Protein AF-A0A6G2DGR8-F1 (afdb_monomer_lite)

Radius of gyration: 17.06 Å; chains: 1; bounding box: 34×25×50 Å

Secondary structure (DSSP, 8-state):
-HHHHHHHHH--SS-S--HHHHHHH---HHHHHS-S-EE--SSS-EEETTEEE---------HHHHHHHHHHHHHSSS-------

Foldseek 3Di:
DLLVLLCVQPVDNDQPDDPVVCVVVVDDSCVSSHAPDWDDPDPQWIDRPPDTHGDDDDDDDDPVVVVVVVVVVVPDPDDDDDDDD

Sequence (85 aa):
RVNLLADMLRGEHHLPFSYRDLTRSGQTTRHFIAPNLLDFKNKNYLQINDRLLQIVYVRDYGMELGDQFIRDLMQGDLELIVSLH

Organism: Streptococcus pneumoniae (NCBI:txid1313)

Structure (mmCIF, N/CA/C/O backbone):
data_AF-A0A6G2DGR8-F1
#
_entry.id   AF-A0A6G2DGR8-F1
#
loop_
_atom_site.group_PDB
_atom_site.id
_atom_site.type_symbol
_atom_site.label_atom_id
_atom_site.label_alt_id
_atom_site.label_comp_id
_atom_site.label_asym_id
_atom_site.label_entity_id
_atom_site.label_seq_id
_atom_site.pdbx_PDB_ins_code
_atom_site.Cartn_x
_atom_site.Cartn_y
_atom_site.Cartn_z
_atom_site.occupancy
_atom_site.B_iso_or_equiv
_atom_site.auth_seq_id
_atom_site.auth_comp_id
_atom_site.auth_asym_id
_atom_site.auth_atom_id
_atom_site.pdbx_PDB_model_num
ATOM 1 N N . ARG A 1 1 ? 17.375 -4.328 0.315 1.00 70.31 1 ARG A N 1
ATOM 2 C CA . ARG A 1 1 ? 16.444 -3.171 0.242 1.00 70.31 1 ARG A CA 1
ATOM 3 C C . ARG A 1 1 ? 15.547 -3.214 -0.995 1.00 70.31 1 ARG A C 1
ATOM 5 O O . ARG A 1 1 ? 14.347 -3.146 -0.819 1.00 70.31 1 ARG A O 1
ATOM 12 N N . VAL A 1 2 ? 16.080 -3.371 -2.214 1.00 75.44 2 VAL A N 1
ATOM 13 C CA . VAL A 1 2 ? 15.253 -3.425 -3.442 1.00 75.44 2 VAL A CA 1
ATOM 14 C C . VAL A 1 2 ? 14.265 -4.600 -3.444 1.00 75.44 2 VAL A C 1
ATOM 16 O O . VAL A 1 2 ? 13.108 -4.382 -3.767 1.00 75.44 2 VAL A O 1
ATOM 19 N N . ASN A 1 3 ? 14.681 -5.798 -3.017 1.00 77.00 3 ASN A N 1
ATOM 20 C CA . ASN A 1 3 ? 13.789 -6.967 -2.948 1.00 77.00 3 ASN A CA 1
ATOM 21 C C . ASN A 1 3 ? 12.566 -6.718 -2.053 1.00 77.00 3 ASN A C 1
ATOM 23 O O . ASN A 1 3 ? 11.459 -7.040 -2.444 1.00 77.00 3 ASN A O 1
ATOM 27 N N . LEU A 1 4 ? 12.765 -6.069 -0.901 1.00 79.94 4 LEU A N 1
ATOM 28 C CA . LEU A 1 4 ? 11.686 -5.704 0.022 1.00 79.94 4 LEU A CA 1
ATOM 29 C C . LEU A 1 4 ? 10.678 -4.747 -0.632 1.00 79.94 4 LEU A C 1
ATOM 31 O O . LEU A 1 4 ? 9.477 -4.896 -0.472 1.00 79.94 4 LEU A O 1
ATOM 35 N N . LEU A 1 5 ? 11.168 -3.769 -1.400 1.00 81.50 5 LEU A N 1
ATOM 36 C CA . LEU A 1 5 ? 10.305 -2.837 -2.129 1.00 81.50 5 LEU A CA 1
ATOM 37 C C . 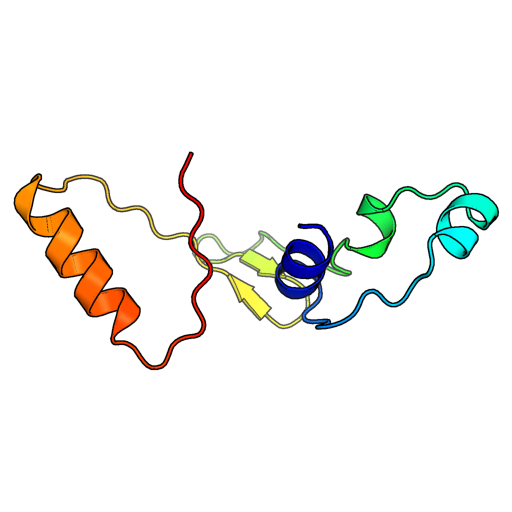LEU A 1 5 ? 9.574 -3.519 -3.292 1.00 81.50 5 LEU A C 1
ATOM 39 O O . LEU A 1 5 ? 8.423 -3.190 -3.556 1.00 81.50 5 LEU A O 1
ATOM 43 N N . ALA A 1 6 ? 10.228 -4.455 -3.983 1.00 83.81 6 ALA A N 1
ATOM 44 C CA . ALA A 1 6 ? 9.595 -5.252 -5.030 1.00 83.81 6 ALA A CA 1
ATOM 45 C C . ALA A 1 6 ? 8.476 -6.128 -4.458 1.00 83.81 6 ALA A C 1
ATOM 47 O O . ALA A 1 6 ? 7.391 -6.183 -5.029 1.00 83.81 6 ALA A O 1
ATOM 48 N N . ASP A 1 7 ? 8.704 -6.722 -3.292 1.00 82.50 7 ASP A N 1
ATOM 49 C CA . ASP A 1 7 ? 7.702 -7.512 -2.593 1.00 82.50 7 ASP A CA 1
ATOM 50 C C . ASP A 1 7 ? 6.500 -6.657 -2.151 1.00 82.50 7 ASP A C 1
ATOM 52 O O . ASP A 1 7 ? 5.349 -6.993 -2.428 1.00 82.50 7 ASP A O 1
ATOM 56 N N . MET A 1 8 ? 6.747 -5.466 -1.590 1.00 82.81 8 MET A N 1
ATOM 57 C CA . MET A 1 8 ? 5.682 -4.522 -1.224 1.00 82.81 8 MET A CA 1
ATOM 58 C C . MET A 1 8 ? 4.847 -4.045 -2.423 1.00 82.81 8 MET A C 1
ATOM 60 O O . MET A 1 8 ? 3.627 -3.936 -2.323 1.00 82.81 8 MET A O 1
ATOM 64 N N . LEU A 1 9 ? 5.496 -3.705 -3.542 1.00 84.75 9 LEU A N 1
ATOM 65 C CA . LEU A 1 9 ? 4.841 -3.041 -4.676 1.00 84.75 9 LEU A CA 1
ATOM 66 C C . LEU A 1 9 ? 4.281 -4.018 -5.716 1.00 84.75 9 LEU A C 1
ATOM 68 O O . LEU A 1 9 ? 3.270 -3.727 -6.352 1.00 84.75 9 LEU A O 1
ATOM 72 N N . ARG A 1 10 ? 4.931 -5.165 -5.918 1.00 82.00 10 ARG A N 1
ATOM 73 C CA . ARG A 1 10 ? 4.536 -6.168 -6.920 1.00 82.00 10 ARG A CA 1
ATOM 74 C C . ARG A 1 10 ? 4.010 -7.453 -6.297 1.00 82.00 10 ARG A C 1
ATOM 76 O O . ARG A 1 10 ? 3.284 -8.171 -6.971 1.00 82.00 10 ARG A O 1
ATOM 83 N N . GLY A 1 11 ? 4.345 -7.740 -5.038 1.00 74.94 11 GLY A N 1
ATOM 84 C CA . GLY A 1 11 ? 4.048 -9.035 -4.430 1.00 74.94 11 GLY A CA 1
ATOM 85 C C . GLY A 1 11 ? 4.955 -10.163 -4.900 1.00 74.94 11 GLY A C 1
ATOM 86 O O . GLY A 1 11 ? 4.592 -11.328 -4.767 1.00 74.94 11 GLY A O 1
ATOM 87 N N . GLU A 1 12 ? 6.096 -9.822 -5.498 1.00 73.38 12 GLU A N 1
ATOM 88 C CA . GLU A 1 12 ? 7.072 -10.779 -6.002 1.00 73.38 12 GLU A CA 1
ATOM 89 C C . GLU A 1 12 ? 8.208 -10.924 -4.981 1.00 73.38 12 GLU A C 1
ATOM 91 O O . GLU A 1 12 ? 8.970 -9.986 -4.740 1.00 73.38 12 GLU A O 1
ATOM 96 N N . HIS A 1 13 ? 8.372 -12.125 -4.423 1.00 64.94 13 HIS A N 1
ATOM 97 C CA . HIS A 1 13 ? 9.441 -12.429 -3.462 1.00 64.94 13 HIS A CA 1
ATOM 98 C C . HIS A 1 13 ? 10.847 -12.476 -4.095 1.00 64.94 13 HIS A C 1
ATOM 100 O O . HIS A 1 13 ? 11.855 -12.587 -3.393 1.00 64.94 13 HIS A O 1
ATOM 106 N N . HIS A 1 14 ? 10.944 -12.389 -5.425 1.00 66.62 14 HIS A N 1
ATOM 107 C CA . HIS A 1 14 ? 12.204 -12.351 -6.156 1.00 66.62 14 HIS A CA 1
ATOM 108 C C . HIS A 1 14 ? 12.172 -11.289 -7.255 1.00 66.62 14 HIS A C 1
ATOM 110 O O . HIS A 1 14 ? 11.166 -11.101 -7.933 1.00 66.62 14 HIS A O 1
ATOM 116 N N . LEU A 1 15 ? 13.303 -10.617 -7.482 1.00 69.81 15 LEU A N 1
ATOM 117 C CA . LEU A 1 15 ? 13.419 -9.692 -8.607 1.00 69.81 15 LEU A CA 1
ATOM 118 C C . LEU A 1 15 ? 13.398 -10.494 -9.916 1.00 69.81 15 LEU A C 1
ATOM 120 O O . LEU A 1 15 ? 14.236 -11.383 -10.077 1.00 69.81 15 LEU A O 1
ATOM 124 N N . PRO A 1 16 ? 12.507 -10.187 -10.872 1.00 67.75 16 PRO A N 1
ATOM 125 C CA . PRO A 1 16 ? 12.428 -10.918 -12.137 1.00 67.75 16 PRO A CA 1
ATOM 126 C C . PRO A 1 16 ? 13.575 -10.575 -13.104 1.00 67.75 16 PRO A C 1
ATOM 128 O O . PRO A 1 16 ? 13.544 -10.979 -14.262 1.00 67.75 16 PRO A O 1
ATOM 131 N N . PHE A 1 17 ? 14.574 -9.803 -12.666 1.00 72.06 17 PHE A N 1
ATOM 132 C CA . PHE A 1 17 ? 15.629 -9.268 -13.518 1.00 72.06 17 PHE A CA 1
ATOM 133 C C . PHE A 1 17 ? 17.007 -9.407 -12.878 1.00 72.06 17 PHE A C 1
ATOM 135 O O . PHE A 1 17 ? 17.189 -9.286 -11.664 1.00 72.06 17 PHE A O 1
ATOM 142 N N . SER A 1 18 ? 18.005 -9.602 -13.731 1.00 76.06 18 SER A N 1
ATOM 143 C CA . SER A 1 18 ? 19.412 -9.509 -13.373 1.00 76.06 18 SER A CA 1
ATOM 144 C C . SER A 1 18 ? 19.945 -8.101 -13.639 1.00 76.06 18 SER A C 1
ATOM 146 O O . SER A 1 18 ? 19.398 -7.326 -14.426 1.00 76.06 18 SER A O 1
ATOM 148 N N . TYR A 1 19 ? 21.088 -7.763 -13.040 1.00 69.94 19 TYR A N 1
ATOM 149 C CA . TYR A 1 19 ? 21.745 -6.480 -13.311 1.00 69.94 19 TYR A CA 1
ATOM 150 C C . TYR A 1 19 ? 22.125 -6.304 -14.796 1.00 69.94 19 TYR A C 1
ATOM 152 O O . TYR A 1 19 ? 22.182 -5.185 -15.298 1.00 69.94 19 TYR A O 1
ATOM 160 N N . ARG A 1 20 ? 22.334 -7.408 -15.529 1.00 74.06 20 ARG A N 1
ATOM 161 C CA . ARG A 1 20 ? 22.603 -7.383 -16.977 1.00 74.06 20 ARG A CA 1
ATOM 162 C C . ARG A 1 20 ? 21.381 -6.960 -17.797 1.00 74.06 20 ARG A C 1
ATOM 164 O O . ARG A 1 20 ? 21.545 -6.431 -18.892 1.00 74.06 20 ARG A O 1
ATOM 171 N N . ASP A 1 21 ? 20.174 -7.157 -17.277 1.00 74.88 21 ASP A N 1
ATOM 172 C CA . ASP A 1 21 ? 18.938 -6.758 -17.957 1.00 74.88 21 ASP A CA 1
ATOM 173 C C . ASP A 1 21 ? 18.694 -5.247 -17.819 1.00 74.88 21 ASP A C 1
ATOM 175 O O . ASP A 1 21 ? 18.201 -4.602 -18.748 1.00 74.88 21 ASP A O 1
ATOM 179 N N . LEU A 1 22 ? 19.144 -4.648 -16.709 1.00 74.62 22 LEU A N 1
ATOM 180 C CA . LEU A 1 22 ? 19.150 -3.192 -16.513 1.00 74.62 22 LEU A CA 1
ATOM 181 C C . LEU A 1 22 ? 20.043 -2.495 -17.549 1.00 74.62 22 LEU A C 1
ATOM 183 O O . LEU A 1 22 ? 19.627 -1.532 -18.190 1.00 74.62 22 LEU A O 1
ATOM 187 N N . THR A 1 23 ? 21.262 -3.004 -17.755 1.00 73.75 23 THR A N 1
ATOM 188 C CA . THR A 1 23 ? 22.227 -2.379 -18.675 1.00 73.75 23 THR A CA 1
ATOM 189 C C . THR A 1 23 ? 21.817 -2.504 -20.140 1.00 73.75 23 THR A C 1
ATOM 191 O O . THR A 1 23 ? 22.125 -1.618 -20.931 1.00 73.75 23 THR A O 1
ATOM 194 N N . ARG A 1 24 ? 21.093 -3.570 -20.506 1.00 77.38 24 ARG A N 1
ATOM 195 C CA . ARG A 1 24 ? 20.575 -3.774 -21.868 1.00 77.38 24 ARG A CA 1
ATOM 196 C C . ARG A 1 24 ? 19.326 -2.953 -22.176 1.00 77.38 24 ARG A C 1
ATOM 198 O O . ARG A 1 24 ? 19.153 -2.534 -23.313 1.00 77.38 24 ARG A O 1
ATOM 205 N N . SER A 1 25 ? 18.459 -2.748 -21.187 1.00 78.00 25 SER A N 1
ATOM 206 C CA . SER A 1 25 ? 17.193 -2.024 -21.366 1.00 78.00 25 SER A CA 1
ATOM 207 C C . SER A 1 25 ? 17.325 -0.506 -21.216 1.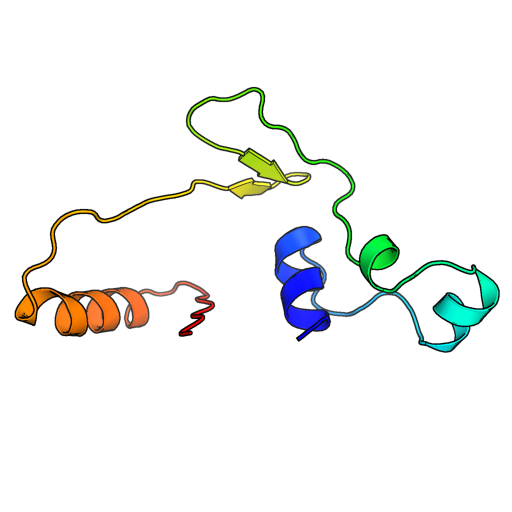00 78.00 25 SER A C 1
ATOM 209 O O . SER A 1 25 ? 16.410 0.218 -21.600 1.00 78.00 25 SER A O 1
ATOM 211 N N . GLY A 1 26 ? 18.422 -0.017 -20.624 1.00 80.81 26 GLY A N 1
ATOM 212 C CA . GLY A 1 26 ? 18.573 1.392 -20.239 1.00 80.81 26 GLY A CA 1
ATOM 213 C C . GLY A 1 26 ? 17.646 1.812 -19.092 1.00 80.81 26 GLY A C 1
ATOM 214 O O . GLY A 1 26 ? 17.595 2.988 -18.733 1.00 80.81 26 GLY A O 1
ATOM 215 N N . GLN A 1 27 ? 16.908 0.866 -18.507 1.00 81.06 27 GLN A N 1
ATOM 216 C CA . GLN A 1 27 ? 15.959 1.127 -17.437 1.00 81.06 27 GLN A CA 1
ATOM 217 C C . GLN A 1 27 ? 16.628 1.001 -16.070 1.00 81.06 27 GLN A C 1
ATOM 219 O O . GLN A 1 27 ? 17.508 0.173 -15.833 1.00 81.06 27 GLN A O 1
ATOM 224 N N . THR A 1 28 ? 16.180 1.831 -15.133 1.00 82.62 28 THR A N 1
ATOM 225 C CA . THR A 1 28 ? 16.657 1.770 -13.747 1.00 82.62 28 THR A CA 1
ATOM 226 C C . THR A 1 28 ? 15.908 0.703 -12.957 1.00 82.62 28 THR A C 1
ATOM 228 O O . THR A 1 28 ? 14.779 0.346 -13.284 1.00 82.62 28 THR A O 1
ATOM 231 N N . THR A 1 29 ? 16.485 0.271 -11.835 1.00 80.12 29 THR A N 1
ATOM 232 C CA . THR A 1 29 ? 15.864 -0.673 -10.891 1.00 80.12 29 THR A CA 1
ATOM 233 C C . THR A 1 29 ? 14.440 -0.274 -10.486 1.00 80.12 29 THR A C 1
ATOM 235 O O . THR A 1 29 ? 13.610 -1.143 -10.254 1.00 80.12 29 THR A O 1
ATOM 238 N N . ARG A 1 30 ? 14.136 1.035 -10.440 1.00 81.00 30 ARG A N 1
ATOM 239 C CA . ARG A 1 30 ? 12.799 1.559 -10.109 1.00 81.00 30 ARG A CA 1
ATOM 240 C C . ARG A 1 30 ? 11.730 1.133 -11.110 1.00 81.00 30 ARG A C 1
ATOM 242 O O . ARG A 1 30 ? 10.611 0.867 -10.700 1.00 81.00 30 ARG A O 1
ATOM 249 N N . HIS A 1 31 ? 12.078 1.059 -12.392 1.00 80.75 31 HIS A N 1
ATOM 250 C CA . HIS A 1 31 ? 11.140 0.673 -13.443 1.00 80.75 31 HIS A CA 1
ATOM 251 C C . HIS A 1 31 ? 10.726 -0.793 -13.301 1.00 80.75 31 HIS A C 1
ATOM 253 O O . HIS A 1 31 ? 9.562 -1.122 -13.483 1.00 80.75 31 HIS A O 1
ATOM 259 N N . PHE A 1 32 ? 11.655 -1.660 -12.895 1.00 78.81 32 PHE A N 1
ATOM 260 C CA . PHE A 1 32 ? 11.377 -3.085 -12.733 1.00 78.81 32 PHE A CA 1
ATOM 261 C C . PHE A 1 32 ? 10.602 -3.434 -11.458 1.00 78.81 32 PHE A C 1
ATOM 263 O O . PHE A 1 32 ? 9.928 -4.457 -11.422 1.00 78.81 32 PHE A O 1
ATOM 270 N N . ILE A 1 33 ? 10.698 -2.610 -10.411 1.00 84.56 33 ILE A N 1
ATOM 271 C CA . ILE A 1 33 ? 9.957 -2.825 -9.156 1.00 84.56 33 ILE A CA 1
ATOM 272 C C . ILE A 1 33 ? 8.652 -2.027 -9.091 1.00 84.56 33 ILE A C 1
ATOM 274 O O . ILE A 1 33 ? 7.938 -2.112 -8.095 1.00 84.56 33 ILE A O 1
ATOM 278 N N . ALA A 1 34 ? 8.350 -1.223 -10.113 1.00 86.88 34 ALA A N 1
ATOM 279 C CA . ALA A 1 34 ? 7.120 -0.453 -10.149 1.00 86.88 34 ALA A CA 1
ATOM 280 C C . ALA A 1 34 ? 5.900 -1.394 -10.228 1.00 86.88 34 ALA A C 1
ATOM 282 O O . ALA A 1 34 ? 5.961 -2.428 -10.911 1.00 86.88 34 ALA A O 1
ATOM 283 N N . PRO A 1 35 ? 4.796 -1.052 -9.542 1.00 88.31 35 PRO A N 1
ATOM 284 C CA . PRO A 1 35 ? 3.531 -1.749 -9.719 1.00 88.31 35 PRO A CA 1
ATOM 285 C C . PRO A 1 35 ? 2.967 -1.476 -11.117 1.00 88.31 35 PRO A C 1
ATOM 287 O O . PRO A 1 35 ? 3.260 -0.446 -11.727 1.00 88.31 35 PRO A O 1
ATOM 290 N N . ASN A 1 36 ? 2.112 -2.372 -11.607 1.00 89.06 36 ASN A N 1
ATOM 291 C CA . ASN A 1 36 ? 1.431 -2.184 -12.888 1.00 89.06 36 ASN A CA 1
ATOM 292 C C . ASN A 1 36 ? 0.303 -1.145 -12.775 1.00 89.06 36 ASN A C 1
ATOM 294 O O . ASN A 1 36 ? 0.011 -0.439 -13.737 1.00 89.06 36 ASN A O 1
ATOM 298 N N . LEU A 1 37 ? -0.331 -1.057 -11.601 1.00 90.25 37 LEU A N 1
ATOM 299 C CA . LEU A 1 37 ? -1.410 -0.119 -11.309 1.00 90.25 37 LEU A CA 1
ATOM 300 C C . LEU A 1 37 ? -1.239 0.487 -9.919 1.00 90.25 37 LEU A C 1
ATOM 302 O O . LEU A 1 37 ? -0.937 -0.218 -8.955 1.00 90.25 37 LEU A O 1
ATOM 306 N N . LEU A 1 38 ? -1.526 1.783 -9.826 1.00 91.88 38 LEU A N 1
ATOM 307 C CA . LEU A 1 38 ? -1.634 2.506 -8.571 1.00 91.88 38 LEU A CA 1
ATOM 308 C C . LEU A 1 38 ? -2.840 3.461 -8.665 1.00 91.88 38 LEU A C 1
ATOM 310 O O . LEU A 1 38 ? -2.806 4.433 -9.419 1.00 91.88 38 LEU A O 1
ATOM 314 N N . ASP A 1 39 ? -3.934 3.130 -7.972 1.00 93.12 39 ASP A N 1
ATOM 315 C CA . ASP A 1 39 ? -5.231 3.821 -8.063 1.00 93.12 39 ASP A CA 1
ATOM 316 C C . ASP A 1 39 ? -5.611 4.486 -6.726 1.00 93.12 39 ASP A C 1
ATOM 318 O O . ASP A 1 39 ? -5.669 3.836 -5.681 1.00 93.12 39 ASP A O 1
ATOM 322 N N . PHE A 1 40 ? -5.891 5.792 -6.785 1.00 93.88 40 PHE A N 1
ATOM 323 C CA . PHE A 1 40 ? -6.247 6.663 -5.657 1.00 93.88 40 PHE A CA 1
ATOM 324 C C . PHE A 1 40 ? -7.719 7.114 -5.666 1.00 93.88 40 PHE A C 1
ATOM 326 O O . PHE A 1 40 ? -8.078 8.068 -4.977 1.00 93.88 40 PHE A O 1
ATOM 333 N N . LYS A 1 41 ? -8.591 6.510 -6.482 1.00 92.19 41 LYS A N 1
ATOM 334 C CA . LYS A 1 41 ? -9.993 6.956 -6.602 1.00 92.19 41 LYS A CA 1
ATOM 335 C C . LYS A 1 41 ? -10.773 6.865 -5.291 1.00 92.19 41 LYS A C 1
ATOM 337 O O . LYS A 1 41 ? -11.708 7.640 -5.092 1.00 92.19 41 LYS A O 1
ATOM 342 N N . ASN A 1 42 ? -10.432 5.922 -4.412 1.00 90.19 42 ASN A N 1
ATOM 343 C CA . ASN A 1 42 ? -11.070 5.805 -3.107 1.00 90.19 42 ASN A CA 1
ATOM 344 C C . ASN A 1 42 ? -10.372 6.711 -2.079 1.00 90.19 42 ASN A C 1
ATOM 346 O O . ASN A 1 42 ? -9.151 6.789 -2.027 1.00 90.19 42 ASN A O 1
ATOM 350 N N . LYS A 1 43 ? -11.153 7.386 -1.229 1.00 88.56 43 LYS A N 1
ATOM 351 C CA . LYS A 1 43 ? -10.615 8.257 -0.172 1.00 88.56 43 LYS A CA 1
ATOM 352 C C . LYS A 1 43 ? -10.050 7.491 1.029 1.00 88.56 43 LYS A C 1
ATOM 354 O O . LYS A 1 43 ? -9.253 8.050 1.773 1.00 88.56 43 LYS A O 1
ATOM 359 N N . ASN A 1 44 ? -10.481 6.249 1.231 1.00 90.06 44 ASN A N 1
ATOM 360 C CA . ASN A 1 44 ? -10.167 5.448 2.414 1.00 90.06 44 ASN A CA 1
ATOM 361 C C . ASN A 1 44 ? -9.010 4.470 2.180 1.00 90.06 44 ASN A C 1
ATOM 363 O O . ASN A 1 44 ? -8.402 4.014 3.143 1.00 90.06 44 ASN A O 1
ATOM 367 N N . TYR A 1 45 ? -8.715 4.132 0.924 1.00 92.12 45 TYR A N 1
ATOM 368 C CA . TYR A 1 45 ? -7.653 3.198 0.570 1.00 92.12 45 TYR A CA 1
ATOM 369 C C . TYR A 1 45 ? -7.052 3.525 -0.797 1.00 92.12 45 TYR A C 1
ATOM 371 O O . TYR A 1 45 ? -7.701 4.091 -1.673 1.00 92.12 45 TYR A O 1
ATOM 379 N N . LEU A 1 46 ? -5.808 3.102 -0.973 1.00 93.12 46 LEU A N 1
ATOM 380 C CA . LEU A 1 46 ? -5.113 3.000 -2.244 1.00 93.12 46 LEU A CA 1
ATOM 381 C C . LEU A 1 46 ? -5.266 1.573 -2.779 1.00 93.12 46 LEU A C 1
ATOM 383 O O . LEU A 1 46 ? -5.236 0.621 -2.005 1.00 93.12 46 LEU A O 1
ATOM 387 N N . GLN A 1 47 ? -5.371 1.404 -4.091 1.00 93.00 47 GLN A N 1
ATOM 388 C CA . GLN A 1 47 ? -5.224 0.094 -4.722 1.00 93.00 47 GLN A CA 1
ATOM 389 C C . GLN A 1 47 ? -3.874 0.005 -5.442 1.00 93.00 47 GLN A C 1
ATOM 391 O O . GLN A 1 47 ? -3.543 0.864 -6.260 1.00 93.00 47 GLN A O 1
ATOM 396 N N . ILE A 1 48 ? -3.102 -1.040 -5.144 1.00 92.12 48 ILE A N 1
ATOM 397 C CA . ILE A 1 48 ? -1.859 -1.390 -5.839 1.00 92.12 48 ILE A CA 1
ATOM 398 C C . ILE A 1 48 ? -2.086 -2.743 -6.506 1.00 92.12 48 ILE A C 1
ATOM 400 O O . ILE A 1 48 ? -2.207 -3.754 -5.820 1.00 92.12 48 ILE A O 1
ATOM 404 N N . ASN A 1 49 ? -2.148 -2.767 -7.838 1.00 89.75 49 ASN A N 1
ATOM 405 C CA . ASN A 1 49 ? -2.562 -3.947 -8.607 1.00 89.75 49 ASN A CA 1
ATOM 406 C C . ASN A 1 49 ? -3.919 -4.500 -8.106 1.00 89.75 49 ASN A C 1
ATOM 408 O O . ASN A 1 49 ? -4.948 -3.836 -8.230 1.00 89.75 49 ASN A O 1
ATOM 412 N N . ASP A 1 50 ? -3.921 -5.700 -7.537 1.00 89.06 50 ASP A N 1
ATOM 413 C CA . ASP A 1 50 ? -5.040 -6.434 -6.944 1.00 89.06 50 ASP A CA 1
ATOM 414 C C . ASP A 1 50 ? -5.106 -6.317 -5.406 1.00 89.06 50 ASP A C 1
ATOM 416 O O . ASP A 1 50 ? -5.998 -6.884 -4.776 1.00 89.06 50 ASP A O 1
ATOM 420 N N . ARG A 1 51 ? -4.194 -5.553 -4.789 1.00 88.44 51 ARG A N 1
ATOM 421 C CA . ARG A 1 51 ? -4.097 -5.361 -3.335 1.00 88.44 51 ARG A CA 1
ATOM 422 C C . ARG A 1 51 ? -4.662 -4.011 -2.903 1.00 88.44 51 ARG A C 1
ATOM 424 O O . ARG A 1 51 ? -4.493 -3.001 -3.586 1.00 88.44 51 ARG A O 1
ATOM 431 N N . LEU A 1 52 ? -5.282 -3.986 -1.725 1.00 91.06 52 LEU A N 1
ATOM 432 C CA . LEU A 1 52 ? -5.747 -2.762 -1.073 1.00 91.06 52 LEU A CA 1
ATOM 433 C C . LEU A 1 52 ? -4.757 -2.348 0.015 1.00 91.06 52 LEU A C 1
ATOM 435 O O . LEU A 1 52 ? -4.361 -3.159 0.847 1.00 91.06 52 LEU A O 1
ATOM 439 N N . LEU A 1 53 ? -4.382 -1.074 0.014 1.00 90.69 53 LEU A N 1
ATOM 440 C CA . LEU A 1 53 ? -3.512 -0.457 1.002 1.00 90.69 53 LEU A CA 1
ATOM 441 C C . LEU A 1 53 ? -4.281 0.641 1.731 1.00 90.69 53 LEU A C 1
ATOM 443 O O . LEU A 1 53 ? -4.814 1.560 1.112 1.00 90.69 53 LEU A O 1
ATOM 447 N N . GLN A 1 54 ? -4.270 0.593 3.056 1.00 91.06 54 GLN A N 1
ATOM 448 C CA . GLN A 1 54 ? -4.784 1.664 3.897 1.00 91.06 54 GLN A CA 1
ATOM 449 C C . GLN A 1 54 ? -3.644 2.264 4.708 1.00 91.06 54 GLN A C 1
ATOM 451 O O . GLN A 1 54 ? -2.828 1.545 5.279 1.00 91.06 54 GLN A O 1
ATOM 456 N N . ILE A 1 55 ? -3.605 3.592 4.768 1.00 87.06 55 ILE A N 1
ATOM 457 C CA . ILE A 1 55 ? -2.630 4.304 5.584 1.00 87.06 55 ILE A CA 1
ATOM 458 C C . ILE A 1 55 ? -3.313 4.721 6.885 1.00 87.06 55 ILE A C 1
ATOM 460 O O . ILE A 1 55 ? -4.301 5.456 6.867 1.00 87.06 55 ILE A O 1
ATOM 464 N N . VAL A 1 56 ? -2.786 4.238 8.009 1.00 85.31 56 VAL A N 1
ATOM 465 C CA . VAL A 1 56 ? -3.287 4.538 9.354 1.00 85.31 56 VAL A CA 1
ATOM 466 C C . VAL A 1 56 ? -2.233 5.352 10.093 1.00 85.31 56 VAL A C 1
ATOM 468 O O . VAL A 1 56 ? -1.062 4.982 10.122 1.00 85.31 56 VAL A O 1
ATOM 471 N N . TYR A 1 57 ? -2.656 6.465 10.689 1.00 82.19 57 TYR A N 1
ATOM 472 C CA . TYR A 1 57 ? -1.789 7.342 11.467 1.00 82.19 57 TYR A CA 1
ATOM 473 C C . TYR A 1 57 ? -2.293 7.437 12.893 1.00 82.19 57 TYR A C 1
ATOM 475 O O . TYR A 1 57 ? -3.470 7.699 13.140 1.00 82.19 57 TYR A O 1
ATOM 483 N N . VAL A 1 58 ? -1.365 7.290 13.821 1.00 76.19 58 VAL A N 1
ATOM 484 C CA . VAL A 1 58 ? -1.607 7.419 15.247 1.00 76.19 58 VAL A CA 1
ATOM 485 C C . VAL A 1 58 ? -1.090 8.791 15.682 1.00 76.19 58 VAL A C 1
ATOM 487 O O . VAL A 1 58 ? 0.080 9.090 15.459 1.00 76.19 58 VAL A O 1
ATOM 490 N N . ARG A 1 59 ? -1.966 9.656 16.216 1.00 73.06 59 ARG A N 1
ATOM 491 C CA . ARG A 1 59 ? -1.643 11.075 16.489 1.00 73.06 59 ARG A CA 1
ATOM 492 C C . ARG A 1 59 ? -1.221 11.363 17.929 1.00 73.06 59 ARG A C 1
ATOM 494 O O . ARG A 1 59 ? -0.288 12.131 18.117 1.00 73.06 59 ARG A O 1
ATOM 501 N N . ASP A 1 60 ? -1.863 10.731 18.907 1.00 69.06 60 ASP A N 1
ATOM 502 C CA . ASP A 1 60 ? -1.608 10.969 20.329 1.00 69.06 60 ASP A CA 1
ATOM 503 C C . ASP A 1 60 ? -1.225 9.654 21.006 1.00 69.06 60 ASP A C 1
ATOM 505 O O . ASP A 1 60 ? -2.073 8.785 21.202 1.00 69.06 60 ASP A O 1
ATOM 509 N N . TYR A 1 61 ? 0.053 9.497 21.351 1.00 63.88 61 TYR A N 1
ATOM 510 C CA . TYR A 1 61 ? 0.531 8.396 22.186 1.00 63.88 61 TYR A CA 1
ATOM 511 C C . TYR A 1 61 ? 1.245 8.957 23.413 1.00 63.88 61 TYR A C 1
ATOM 513 O O . TYR A 1 61 ? 2.187 9.740 23.296 1.00 63.88 61 TYR A O 1
ATOM 521 N N . GLY A 1 62 ? 0.809 8.530 24.600 1.00 66.94 62 GLY A N 1
ATOM 522 C CA . GLY A 1 62 ? 1.633 8.617 25.801 1.00 66.94 62 GLY A CA 1
ATOM 523 C C . GLY A 1 62 ? 2.836 7.686 25.649 1.00 66.94 62 GLY A C 1
ATOM 524 O O . GLY A 1 62 ? 2.698 6.590 25.110 1.00 66.94 62 GLY A O 1
ATOM 525 N N . MET A 1 63 ? 4.011 8.116 26.109 1.00 64.25 63 MET A N 1
ATOM 526 C CA . MET A 1 63 ? 5.285 7.403 25.927 1.00 64.25 63 MET A CA 1
ATOM 527 C C . MET A 1 63 ? 5.226 5.922 26.361 1.00 64.25 63 MET A C 1
ATOM 529 O O . MET A 1 63 ? 5.843 5.071 25.731 1.00 64.25 63 MET A O 1
ATOM 533 N N . GLU A 1 64 ? 4.421 5.601 27.378 1.00 60.84 64 GLU A N 1
ATOM 534 C CA . 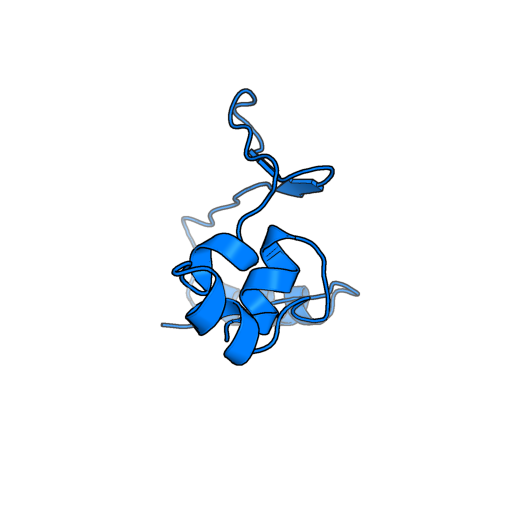GLU A 1 64 ? 4.244 4.242 27.914 1.00 60.84 64 GLU A CA 1
ATOM 535 C C . GLU A 1 64 ? 3.429 3.300 27.008 1.00 60.84 64 GLU A C 1
ATOM 537 O O . GLU A 1 64 ? 3.537 2.080 27.121 1.00 60.84 64 GLU A O 1
ATOM 542 N N . LEU A 1 65 ? 2.632 3.840 26.081 1.00 62.47 65 LEU A N 1
ATOM 543 C CA . LEU A 1 65 ? 1.809 3.045 25.165 1.00 62.47 65 LEU A CA 1
ATOM 544 C C . LEU A 1 65 ? 2.615 2.519 23.971 1.00 62.47 65 LEU A C 1
AT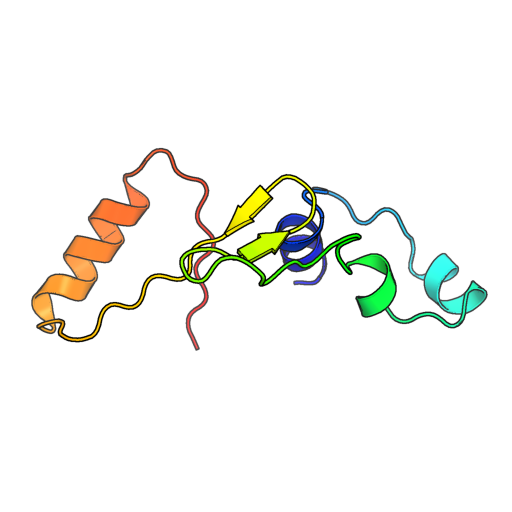OM 546 O O . LEU A 1 65 ? 2.227 1.514 23.381 1.00 62.47 65 LEU A O 1
ATOM 550 N N . GLY A 1 66 ? 3.733 3.168 23.624 1.00 73.88 66 GLY A N 1
ATOM 551 C CA . GLY A 1 66 ? 4.527 2.828 22.440 1.00 73.88 66 GLY A CA 1
ATOM 552 C C . GLY A 1 66 ? 5.050 1.394 22.481 1.00 73.88 66 GLY A C 1
ATOM 553 O O . GLY A 1 66 ? 4.801 0.617 21.562 1.00 73.88 66 GLY A O 1
ATOM 554 N N . ASP A 1 67 ? 5.699 1.013 23.580 1.00 79.12 67 ASP A N 1
ATOM 555 C CA . ASP A 1 67 ? 6.315 -0.310 23.706 1.00 79.12 67 ASP A CA 1
ATOM 556 C C . ASP A 1 67 ? 5.279 -1.431 23.788 1.00 79.12 67 ASP A C 1
ATOM 558 O O . ASP A 1 67 ? 5.471 -2.493 23.194 1.00 79.12 67 ASP A O 1
ATOM 562 N N . GLN A 1 68 ? 4.172 -1.210 24.506 1.00 82.25 68 GLN A N 1
ATOM 563 C CA . GLN A 1 68 ? 3.108 -2.208 24.589 1.00 82.25 68 GLN A CA 1
ATOM 564 C C . GLN A 1 68 ? 2.432 -2.403 23.232 1.00 82.25 68 GLN A C 1
ATOM 566 O O . GLN A 1 68 ? 2.264 -3.538 22.803 1.00 82.25 68 GLN A O 1
ATOM 571 N N . PHE A 1 69 ? 2.144 -1.317 22.517 1.00 81.00 69 PHE A N 1
ATOM 572 C CA . PHE A 1 69 ? 1.556 -1.381 21.185 1.00 81.00 69 PHE A CA 1
ATOM 573 C C . PHE A 1 69 ? 2.445 -2.126 20.186 1.00 81.00 69 PHE A C 1
ATOM 575 O O . PHE A 1 69 ? 1.960 -2.982 19.451 1.00 81.00 69 PHE A O 1
ATOM 582 N N . ILE A 1 70 ? 3.751 -1.839 20.169 1.00 81.69 70 ILE A N 1
ATOM 583 C CA . ILE A 1 70 ? 4.684 -2.552 19.290 1.00 81.69 70 ILE A CA 1
ATOM 584 C C . ILE A 1 70 ? 4.750 -4.035 19.666 1.00 81.69 70 ILE A C 1
ATOM 586 O O . ILE A 1 70 ? 4.748 -4.877 18.771 1.00 81.69 70 ILE A O 1
ATOM 590 N N . ARG A 1 71 ? 4.758 -4.379 20.962 1.00 85.25 71 ARG A N 1
ATOM 591 C CA . ARG A 1 71 ? 4.697 -5.783 21.400 1.00 85.25 71 ARG A CA 1
ATOM 592 C C . ARG A 1 71 ? 3.429 -6.478 20.915 1.00 85.25 71 ARG A C 1
ATOM 594 O O . ARG A 1 71 ? 3.537 -7.564 20.357 1.00 85.25 71 ARG A O 1
ATOM 601 N N . ASP A 1 72 ? 2.272 -5.851 21.084 1.00 85.81 72 ASP A N 1
ATOM 602 C CA . ASP A 1 72 ? 0.985 -6.414 20.669 1.00 85.81 72 ASP A CA 1
ATOM 603 C C . ASP A 1 72 ? 0.920 -6.583 19.144 1.00 85.81 72 ASP A C 1
ATOM 605 O O . ASP A 1 72 ? 0.449 -7.607 18.651 1.00 85.81 72 ASP A O 1
ATOM 609 N N . LEU A 1 73 ? 1.468 -5.624 18.388 1.00 84.94 73 LEU A N 1
ATOM 610 C CA . LEU A 1 73 ? 1.573 -5.713 16.933 1.00 84.94 73 LEU A CA 1
ATOM 611 C C . LEU A 1 73 ? 2.445 -6.906 16.518 1.00 84.94 73 LEU A C 1
ATOM 613 O O . LEU A 1 73 ? 2.033 -7.697 15.676 1.00 84.94 73 LEU A O 1
ATOM 617 N N . MET A 1 74 ? 3.615 -7.068 17.143 1.00 84.25 74 MET A N 1
ATOM 618 C CA . MET A 1 74 ? 4.556 -8.160 16.855 1.00 84.25 74 MET A CA 1
ATOM 619 C C . MET A 1 74 ? 4.046 -9.545 17.276 1.00 84.25 74 MET A C 1
ATOM 621 O O . MET A 1 74 ? 4.554 -10.545 16.777 1.00 84.25 74 MET A O 1
ATOM 625 N N . GLN A 1 75 ? 3.086 -9.619 18.203 1.00 87.38 75 GLN A N 1
ATOM 626 C CA . GLN A 1 75 ? 2.436 -10.871 18.605 1.00 87.38 75 GLN A CA 1
ATOM 627 C C . GLN A 1 75 ? 1.317 -11.304 17.652 1.00 87.38 75 GLN A C 1
ATOM 629 O O . GLN A 1 75 ? 0.847 -12.437 17.752 1.00 87.38 75 GLN A O 1
ATOM 634 N N . GLY A 1 76 ? 0.871 -10.431 16.747 1.00 83.50 76 GLY A N 1
ATOM 635 C CA . GLY A 1 76 ? -0.075 -10.820 15.710 1.00 83.50 76 GLY A CA 1
ATOM 636 C C . GLY A 1 76 ? 0.556 -11.798 14.716 1.00 83.50 76 GLY A C 1
ATOM 637 O O . GLY A 1 76 ? 1.725 -11.658 14.365 1.00 83.50 76 GLY A O 1
ATOM 638 N N . ASP A 1 77 ? -0.237 -12.737 14.193 1.00 81.38 77 ASP A N 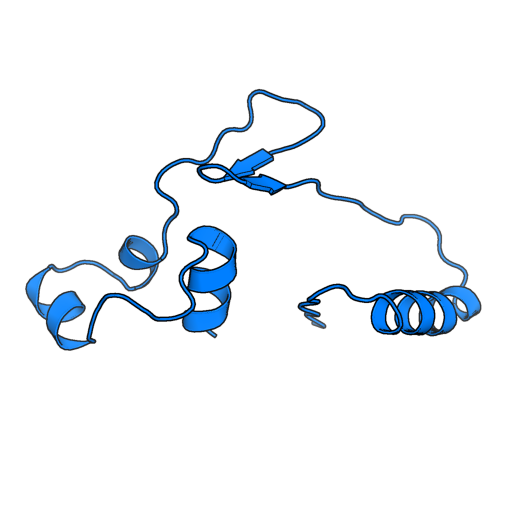1
ATOM 639 C CA . ASP A 1 77 ? 0.128 -13.612 13.060 1.00 81.38 77 ASP A CA 1
ATOM 640 C C . ASP A 1 77 ? 0.137 -12.830 11.724 1.00 81.38 77 ASP A C 1
ATOM 642 O O . ASP A 1 77 ? -0.4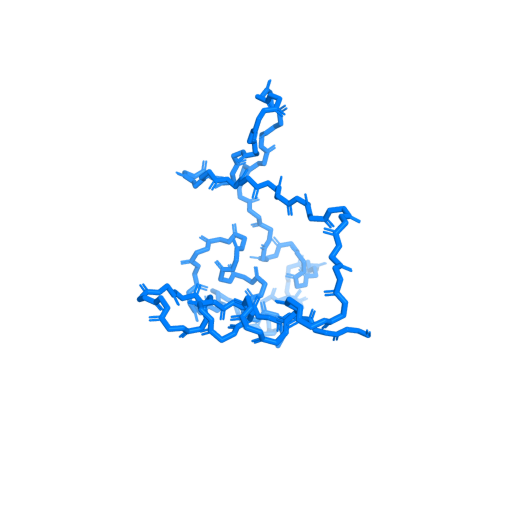66 -13.218 10.722 1.00 81.38 77 ASP A O 1
ATOM 646 N N . LEU A 1 78 ? 0.780 -11.662 11.719 1.00 81.44 78 LEU A N 1
ATOM 647 C CA . LEU A 1 78 ? 0.880 -10.762 10.578 1.00 81.44 78 LEU A CA 1
ATOM 648 C C . LEU A 1 78 ? 2.335 -10.677 10.125 1.00 81.44 78 LEU A C 1
ATOM 650 O O . LEU A 1 78 ? 3.251 -10.523 10.931 1.00 81.44 78 LEU A O 1
ATOM 654 N N . GLU A 1 79 ? 2.549 -10.715 8.814 1.00 79.44 79 GLU A N 1
ATOM 655 C CA . GLU A 1 79 ? 3.849 -10.385 8.244 1.00 79.44 79 GLU A CA 1
ATOM 656 C C . GLU A 1 79 ? 4.057 -8.867 8.322 1.00 79.44 79 GLU A C 1
ATOM 658 O O . GLU A 1 79 ? 3.303 -8.082 7.740 1.00 79.44 79 GLU A O 1
ATOM 663 N N . LEU A 1 80 ? 5.059 -8.445 9.095 1.00 80.94 80 LEU A N 1
ATOM 664 C CA . LEU A 1 80 ? 5.290 -7.044 9.432 1.00 80.94 80 LEU A CA 1
ATOM 665 C C . LEU A 1 80 ? 6.644 -6.574 8.920 1.00 80.94 80 LEU A C 1
ATOM 667 O O . LEU A 1 80 ? 7.674 -7.217 9.121 1.00 80.94 80 LEU A O 1
ATOM 671 N N . ILE A 1 81 ? 6.648 -5.385 8.322 1.00 80.94 81 ILE A N 1
ATOM 672 C CA . ILE A 1 81 ? 7.870 -4.699 7.919 1.00 80.94 81 ILE A CA 1
ATOM 673 C C . ILE A 1 81 ? 7.948 -3.381 8.680 1.00 80.94 81 ILE A C 1
ATOM 675 O O . ILE A 1 81 ? 7.156 -2.468 8.454 1.00 80.94 81 ILE A O 1
ATOM 679 N N . VAL A 1 82 ? 8.930 -3.281 9.575 1.00 80.50 82 VAL A N 1
ATOM 680 C CA . VAL A 1 82 ? 9.148 -2.100 10.417 1.00 80.50 82 VAL A CA 1
ATOM 681 C C . VAL A 1 82 ? 10.340 -1.305 9.888 1.00 80.50 82 VAL A C 1
ATOM 683 O O . VAL A 1 82 ? 11.424 -1.848 9.676 1.00 80.50 82 VAL A O 1
ATOM 686 N N . SER A 1 83 ? 10.145 -0.002 9.686 1.00 78.19 83 SER A N 1
ATOM 687 C CA . SER A 1 83 ? 11.210 0.939 9.331 1.00 78.19 83 SER A CA 1
ATOM 688 C C . SER A 1 83 ? 11.296 2.029 10.393 1.00 78.19 83 SER A C 1
ATOM 690 O O . SER A 1 83 ? 10.360 2.805 10.554 1.00 78.19 83 SER A O 1
ATOM 692 N N . LEU A 1 84 ? 12.433 2.098 11.082 1.00 77.06 84 LEU A N 1
ATOM 693 C CA . LEU A 1 84 ? 12.784 3.163 12.025 1.00 77.06 84 LEU A CA 1
ATOM 694 C C . LEU A 1 84 ? 13.791 4.094 11.332 1.00 77.06 84 LEU A C 1
ATOM 696 O O . LEU A 1 84 ? 14.670 3.608 10.610 1.00 77.06 84 LEU A O 1
ATOM 700 N N . HIS A 1 85 ? 13.637 5.409 11.476 1.00 71.06 85 HIS A N 1
ATOM 701 C CA . HIS A 1 85 ? 14.557 6.429 10.951 1.00 71.06 85 HIS A CA 1
ATOM 702 C C . HIS A 1 85 ? 15.001 7.353 12.074 1.00 71.06 85 HIS A C 1
ATOM 704 O O . HIS A 1 85 ? 14.149 7.653 12.938 1.00 71.06 85 HIS A O 1
#

pLDDT: mean 80.64, std 8.15, range [60.84, 93.88]